Protein AF-A0A1F2YKI3-F1 (afdb_monomer_lite)

pLDDT: mean 85.33, std 13.11, range [50.62, 98.31]

Secondary structure (DSSP, 8-state):
-HHHHHHHHHHHHHHHH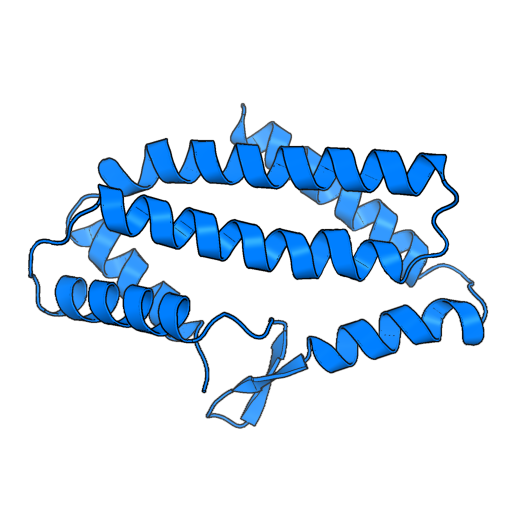HHHHSS---HHHHHHHHHHHHHTEEE-TTS-EEE--PPPHHHHHHHHHHHHHHHTT----HHHHHHHHHHHHHHHHIIIIIIHHHHS---HHHHHHHHHHHHHHHHHHHHHHHHHGGG--HHHHHHHHHHHHTT---

Structure (mmCIF, N/CA/C/O backbone):
data_AF-A0A1F2YKI3-F1
#
_entry.id   AF-A0A1F2YKI3-F1
#
loop_
_atom_site.group_PDB
_atom_site.id
_atom_site.type_symbol
_atom_site.label_atom_id
_atom_site.label_alt_id
_atom_site.label_comp_id
_atom_site.label_asym_id
_atom_site.label_entity_id
_atom_site.label_seq_id
_atom_site.pdbx_PDB_ins_code
_atom_site.Cartn_x
_atom_site.Cartn_y
_atom_site.Cartn_z
_atom_site.occupancy
_atom_site.B_iso_or_equiv
_atom_site.auth_seq_id
_atom_site.auth_comp_id
_atom_site.auth_asym_id
_atom_site.auth_atom_id
_atom_site.pdbx_PDB_model_num
ATOM 1 N N . ASP A 1 1 ? 2.846 22.006 1.196 1.00 50.62 1 ASP A N 1
ATOM 2 C CA . ASP A 1 1 ? 4.316 22.023 1.055 1.00 50.62 1 ASP A CA 1
ATOM 3 C C . ASP A 1 1 ? 4.981 20.638 0.970 1.00 50.62 1 ASP A C 1
ATOM 5 O O . ASP A 1 1 ? 5.309 20.226 -0.132 1.00 50.62 1 ASP A O 1
ATOM 9 N N . THR A 1 2 ? 5.148 19.843 2.041 1.00 54.22 2 THR A N 1
ATOM 10 C CA . THR A 1 2 ? 5.859 18.534 1.945 1.00 54.22 2 THR A CA 1
ATOM 11 C C . THR A 1 2 ? 5.138 17.485 1.086 1.00 54.22 2 THR A C 1
ATOM 13 O O . THR A 1 2 ? 5.771 16.824 0.266 1.00 54.22 2 THR A O 1
ATOM 16 N N . ALA A 1 3 ? 3.815 17.356 1.232 1.00 52.47 3 ALA A N 1
ATOM 17 C CA . ALA A 1 3 ? 3.004 16.438 0.423 1.00 52.47 3 ALA A CA 1
ATOM 18 C C . ALA A 1 3 ? 2.970 16.845 -1.060 1.00 52.47 3 ALA A C 1
ATOM 20 O O . ALA A 1 3 ? 2.980 16.001 -1.947 1.00 52.47 3 ALA A O 1
ATOM 21 N N . GLU A 1 4 ? 3.004 18.148 -1.326 1.00 61.72 4 GLU A N 1
ATOM 22 C CA . GLU A 1 4 ? 3.006 18.720 -2.672 1.00 61.72 4 GLU A CA 1
ATOM 23 C C . GLU A 1 4 ? 4.350 18.501 -3.376 1.00 61.72 4 GLU A C 1
ATOM 25 O O . GLU A 1 4 ? 4.390 18.123 -4.545 1.00 61.72 4 GLU A O 1
ATOM 30 N N . ARG A 1 5 ? 5.463 18.617 -2.639 1.00 55.31 5 ARG A N 1
ATOM 31 C CA . ARG A 1 5 ? 6.796 18.236 -3.128 1.00 55.31 5 ARG A CA 1
ATOM 32 C C . ARG A 1 5 ? 6.899 16.741 -3.422 1.00 55.31 5 ARG A C 1
ATOM 34 O O . ARG A 1 5 ? 7.457 16.372 -4.451 1.00 55.31 5 ARG A O 1
ATOM 41 N N . LEU A 1 6 ? 6.340 15.890 -2.557 1.00 52.84 6 LEU A N 1
ATOM 42 C CA . LEU A 1 6 ? 6.281 14.445 -2.791 1.00 52.84 6 LEU A CA 1
ATOM 43 C C . LEU A 1 6 ? 5.446 14.122 -4.036 1.00 52.84 6 LEU A C 1
ATOM 45 O O . LEU A 1 6 ? 5.915 13.398 -4.908 1.00 52.84 6 LEU A O 1
ATOM 49 N N . ALA A 1 7 ? 4.252 14.701 -4.158 1.00 64.94 7 ALA A N 1
ATOM 50 C CA . ALA A 1 7 ? 3.394 14.525 -5.325 1.00 64.94 7 ALA A CA 1
ATOM 51 C C . ALA A 1 7 ? 4.082 15.005 -6.614 1.00 64.94 7 ALA A C 1
ATOM 53 O O . ALA A 1 7 ? 4.036 14.319 -7.635 1.00 64.94 7 ALA A O 1
ATOM 54 N N . GLY A 1 8 ? 4.784 16.141 -6.560 1.00 70.94 8 GLY A N 1
ATOM 55 C CA . GLY A 1 8 ? 5.590 16.650 -7.669 1.00 70.94 8 GLY A CA 1
ATOM 56 C C . GLY A 1 8 ? 6.721 15.699 -8.070 1.00 70.94 8 GLY A C 1
ATOM 57 O O . GLY A 1 8 ? 6.938 15.474 -9.261 1.00 70.94 8 GLY A O 1
ATOM 58 N N . TYR A 1 9 ? 7.403 15.098 -7.092 1.00 65.38 9 TYR A N 1
ATOM 59 C CA . TYR A 1 9 ? 8.469 14.121 -7.321 1.00 65.38 9 TYR A CA 1
ATOM 60 C C . TYR A 1 9 ? 7.951 12.791 -7.887 1.00 65.38 9 TYR A C 1
ATOM 62 O O . TYR A 1 9 ? 8.524 12.251 -8.836 1.00 65.38 9 TYR A O 1
ATOM 70 N N . ILE A 1 10 ? 6.835 12.283 -7.355 1.00 64.06 10 ILE A N 1
ATOM 71 C CA . ILE A 1 10 ? 6.157 11.093 -7.883 1.00 64.06 10 ILE A CA 1
ATOM 72 C C . ILE A 1 10 ? 5.743 11.356 -9.334 1.00 64.06 10 ILE A C 1
ATOM 74 O O . ILE A 1 10 ? 6.083 10.575 -10.219 1.00 64.06 10 ILE A O 1
ATOM 78 N N . LYS A 1 11 ? 5.093 12.495 -9.610 1.00 69.31 11 LYS A N 1
ATOM 79 C CA . LYS A 1 11 ? 4.657 12.875 -10.960 1.00 69.31 11 LYS A CA 1
ATOM 80 C C . LYS A 1 11 ? 5.818 12.945 -11.951 1.00 69.31 11 LYS A C 1
ATOM 82 O O . LYS A 1 11 ? 5.692 12.432 -13.060 1.00 69.31 11 LYS A O 1
ATOM 87 N N . SER A 1 12 ? 6.933 13.580 -11.585 1.00 67.38 12 SER A N 1
ATOM 88 C CA . SER A 1 12 ? 8.085 13.712 -12.485 1.00 67.38 12 SER A CA 1
ATOM 89 C C . SER A 1 12 ? 8.747 12.362 -12.764 1.00 67.38 12 SER A C 1
ATOM 91 O O . SER A 1 12 ? 9.062 12.065 -13.916 1.00 67.38 12 SER A O 1
ATOM 93 N N . THR A 1 13 ? 8.878 11.516 -11.740 1.00 66.19 13 THR A N 1
ATOM 94 C CA . THR A 1 13 ? 9.434 10.164 -11.870 1.00 66.19 13 THR A CA 1
ATOM 95 C C . THR A 1 13 ? 8.545 9.298 -12.760 1.00 66.19 13 THR A C 1
ATOM 97 O O . THR A 1 13 ? 9.023 8.739 -13.745 1.00 66.19 13 THR A O 1
ATOM 100 N N . VAL A 1 14 ? 7.233 9.272 -12.500 1.00 64.31 14 VAL A N 1
ATOM 101 C CA . VAL A 1 14 ? 6.251 8.538 -13.313 1.00 64.31 14 VAL A CA 1
ATOM 102 C C . VAL A 1 14 ? 6.260 9.021 -14.764 1.00 64.31 14 VAL A C 1
ATOM 104 O O . VAL A 1 14 ? 6.267 8.201 -15.675 1.00 64.31 14 VAL A O 1
ATOM 107 N N . ALA A 1 15 ? 6.331 10.331 -15.014 1.00 65.06 15 ALA A N 1
ATOM 108 C CA . ALA A 1 15 ? 6.379 10.868 -16.374 1.00 65.06 15 ALA A CA 1
ATOM 109 C C . ALA A 1 15 ? 7.635 10.426 -17.151 1.00 65.06 15 ALA A C 1
ATOM 111 O O . ALA A 1 15 ? 7.549 10.135 -18.346 1.00 65.06 15 ALA A O 1
ATOM 112 N N . VAL A 1 16 ? 8.796 10.351 -16.492 1.00 68.31 16 VAL A N 1
ATOM 113 C CA . VAL A 1 16 ? 10.035 9.842 -17.105 1.00 68.31 16 VAL A CA 1
ATOM 114 C C . VAL A 1 16 ? 9.910 8.353 -17.425 1.00 68.31 16 VAL A C 1
ATOM 116 O O . VAL A 1 16 ? 10.235 7.953 -18.543 1.00 68.31 16 VAL A O 1
ATOM 119 N N . LEU A 1 17 ? 9.392 7.557 -16.486 1.00 59.75 17 LEU A N 1
ATOM 120 C CA . LEU A 1 17 ? 9.183 6.117 -16.666 1.00 59.75 17 LEU A CA 1
ATOM 121 C C . LEU A 1 17 ? 8.182 5.830 -17.795 1.00 59.75 17 LEU A C 1
ATOM 123 O O . LEU A 1 17 ? 8.464 5.020 -18.675 1.00 59.75 17 LEU A O 1
ATOM 127 N N . LEU A 1 18 ? 7.064 6.563 -17.844 1.00 60.62 18 LEU A N 1
ATOM 128 C CA . LEU A 1 18 ? 6.080 6.479 -18.927 1.00 60.62 18 LEU A CA 1
ATOM 129 C C . LEU A 1 18 ? 6.693 6.835 -20.282 1.00 60.62 18 LEU A C 1
ATOM 131 O O . LEU A 1 18 ? 6.428 6.165 -21.272 1.00 60.62 18 LEU A O 1
ATOM 135 N N . LYS A 1 19 ? 7.549 7.858 -20.348 1.00 65.38 19 LYS A N 1
ATOM 136 C CA . LYS A 1 19 ? 8.228 8.231 -21.595 1.00 65.38 19 LYS A CA 1
ATOM 137 C C . LYS A 1 19 ? 9.230 7.170 -22.059 1.00 65.38 19 LYS A C 1
ATOM 139 O O . LYS A 1 19 ? 9.444 7.041 -23.260 1.00 65.38 19 LYS A O 1
ATOM 144 N N . GLN A 1 20 ? 9.845 6.426 -21.140 1.00 61.62 20 GLN A N 1
ATOM 145 C CA . GLN A 1 20 ? 10.706 5.290 -21.484 1.00 61.62 20 GLN A CA 1
ATOM 146 C C . GLN A 1 20 ? 9.895 4.075 -21.948 1.00 61.62 20 GLN A C 1
ATOM 148 O O . GLN A 1 20 ? 10.295 3.438 -22.916 1.00 61.62 20 GLN A O 1
ATOM 153 N N . LEU A 1 21 ? 8.742 3.810 -21.324 1.00 55.38 21 LEU A N 1
ATOM 154 C CA . LEU A 1 21 ? 7.781 2.782 -21.747 1.00 55.38 21 LEU A CA 1
ATOM 155 C C . LEU A 1 21 ? 7.183 3.063 -23.134 1.00 55.38 21 LEU A C 1
ATOM 157 O O . LEU A 1 21 ? 7.045 2.157 -23.945 1.00 55.38 21 LEU A O 1
ATOM 161 N N . LEU A 1 22 ? 6.822 4.322 -23.398 1.00 59.41 22 LEU A N 1
ATOM 162 C CA . LEU A 1 22 ? 6.201 4.772 -24.650 1.00 59.41 22 LEU A CA 1
ATOM 163 C C . LEU A 1 22 ? 7.230 5.187 -25.717 1.00 59.41 22 LEU A C 1
ATOM 165 O O . LEU A 1 22 ? 6.863 5.582 -26.825 1.00 59.41 22 LEU A O 1
ATOM 169 N N . GLY A 1 23 ? 8.520 5.154 -25.379 1.00 63.25 23 GLY A N 1
ATOM 170 C CA . GLY A 1 23 ? 9.613 5.411 -26.306 1.00 63.25 23 GLY A CA 1
ATOM 171 C C . GLY A 1 23 ? 9.829 4.231 -27.251 1.00 63.25 23 GLY A C 1
ATOM 172 O O . GLY A 1 23 ? 9.452 3.100 -26.959 1.00 63.25 23 GLY A O 1
ATOM 173 N N . LYS A 1 24 ? 10.472 4.475 -28.397 1.00 58.09 24 LYS A N 1
ATOM 174 C CA . LYS A 1 24 ? 10.907 3.387 -29.282 1.00 58.09 24 LYS A CA 1
ATOM 175 C C . LYS A 1 24 ? 12.032 2.602 -28.592 1.00 58.09 24 LYS A C 1
ATOM 177 O O . LYS A 1 24 ? 13.185 3.018 -28.662 1.00 58.09 24 LYS A O 1
ATOM 182 N N . SER A 1 25 ? 11.692 1.493 -27.948 1.00 65.81 25 SER A N 1
ATOM 183 C CA . SER A 1 25 ? 12.630 0.475 -27.461 1.00 65.81 25 SER A CA 1
ATOM 184 C C . SER A 1 25 ? 12.431 -0.813 -28.261 1.00 65.81 25 SER A C 1
ATOM 186 O O . SER A 1 25 ? 11.349 -1.042 -28.800 1.00 65.81 25 SER A O 1
ATOM 188 N N . SER A 1 26 ? 13.470 -1.642 -28.396 1.00 68.00 26 SER A N 1
ATOM 189 C CA . SER A 1 26 ? 13.322 -2.946 -29.054 1.00 68.00 26 SER A CA 1
ATOM 190 C C . SER A 1 26 ? 12.415 -3.867 -28.233 1.00 68.00 26 SER A C 1
ATOM 192 O O . SER A 1 26 ? 12.329 -3.733 -27.010 1.00 68.00 26 SER A O 1
ATOM 194 N N . ASN A 1 27 ? 11.764 -4.823 -28.903 1.00 68.88 27 ASN A N 1
ATOM 195 C CA . ASN A 1 27 ? 10.886 -5.805 -28.255 1.00 68.88 27 ASN A CA 1
ATOM 196 C C . ASN A 1 27 ? 11.597 -6.539 -27.104 1.00 68.88 27 ASN A C 1
ATOM 198 O O . ASN A 1 27 ? 11.014 -6.703 -26.037 1.00 68.88 27 ASN A O 1
ATOM 202 N N . ASP A 1 28 ? 12.876 -6.878 -27.289 1.00 68.94 28 ASP A N 1
ATOM 203 C CA . ASP A 1 28 ? 13.699 -7.549 -26.275 1.00 68.94 28 ASP A CA 1
ATOM 204 C C . ASP A 1 28 ? 13.899 -6.691 -25.014 1.00 68.94 28 ASP A C 1
ATOM 206 O O . ASP A 1 28 ? 13.939 -7.211 -23.901 1.00 68.94 28 ASP A O 1
ATOM 210 N N . VAL A 1 29 ? 13.985 -5.363 -25.168 1.00 67.75 29 VAL A N 1
ATOM 211 C CA . VAL A 1 29 ? 14.173 -4.422 -24.050 1.00 67.75 29 VAL A CA 1
ATOM 212 C C . VAL A 1 29 ? 12.875 -4.218 -23.270 1.00 67.75 29 VAL A C 1
ATOM 214 O O . VAL A 1 29 ? 12.909 -4.089 -22.050 1.00 67.75 29 VAL A O 1
ATOM 217 N N . VAL A 1 30 ? 11.719 -4.208 -23.941 1.00 76.31 30 VAL A N 1
ATOM 218 C CA . VAL A 1 30 ? 10.421 -4.011 -23.267 1.00 76.31 30 VAL A CA 1
ATOM 219 C C . VAL A 1 30 ? 9.835 -5.300 -22.693 1.00 76.31 30 VAL A C 1
ATOM 221 O O . VAL A 1 30 ? 8.952 -5.232 -21.840 1.00 76.31 30 VAL A O 1
ATOM 224 N N . GLN A 1 31 ? 10.328 -6.472 -23.108 1.00 83.62 31 GLN A N 1
ATOM 225 C CA . GLN A 1 31 ? 9.807 -7.768 -22.671 1.00 83.62 31 GLN A CA 1
ATOM 226 C C . GLN A 1 31 ? 9.826 -7.927 -21.145 1.00 83.62 31 GLN A C 1
ATOM 228 O O . GLN A 1 31 ? 8.847 -8.396 -20.568 1.00 83.62 31 GLN A O 1
ATOM 233 N N . ALA A 1 32 ? 10.896 -7.489 -20.475 1.00 83.00 32 ALA A N 1
ATOM 234 C CA . ALA A 1 32 ? 10.993 -7.554 -19.017 1.00 83.00 32 ALA A CA 1
ATOM 235 C C . ALA A 1 32 ? 9.943 -6.669 -18.321 1.00 83.00 32 ALA A C 1
ATOM 237 O O . ALA A 1 32 ? 9.358 -7.074 -17.315 1.00 83.00 32 ALA A O 1
ATOM 238 N N . SER A 1 33 ? 9.667 -5.480 -18.866 1.00 83.31 33 SER A N 1
ATOM 239 C CA . SER A 1 33 ? 8.629 -4.585 -18.345 1.00 83.31 33 SER A CA 1
ATOM 240 C C . SER A 1 33 ? 7.227 -5.149 -18.577 1.00 83.31 33 SER A C 1
ATOM 242 O O . SER A 1 33 ? 6.399 -5.071 -17.676 1.00 83.31 33 SER A O 1
ATOM 244 N N . ILE A 1 34 ? 6.977 -5.780 -19.731 1.00 84.12 34 ILE A N 1
ATOM 245 C CA . ILE A 1 34 ? 5.708 -6.470 -20.020 1.00 84.12 34 ILE A CA 1
ATOM 246 C C . ILE A 1 34 ? 5.491 -7.617 -19.029 1.00 84.12 34 ILE A C 1
ATOM 248 O O . ILE A 1 34 ? 4.441 -7.680 -18.399 1.00 84.12 34 ILE A O 1
ATOM 252 N N . GLN A 1 35 ? 6.498 -8.467 -18.814 1.00 88.81 35 GLN A N 1
ATOM 253 C CA . GLN A 1 35 ? 6.419 -9.566 -17.847 1.00 88.81 35 GLN A CA 1
ATOM 254 C C . GLN A 1 35 ? 6.172 -9.068 -16.419 1.00 88.81 35 GLN A C 1
ATOM 256 O O . GLN A 1 35 ? 5.451 -9.704 -15.652 1.00 88.81 35 GLN A O 1
ATOM 261 N N . PHE A 1 36 ? 6.766 -7.936 -16.034 1.00 89.50 36 PHE A N 1
ATOM 262 C CA . PHE A 1 36 ? 6.467 -7.308 -14.749 1.00 89.50 36 PHE A CA 1
ATOM 263 C C . PHE A 1 36 ? 5.017 -6.817 -14.681 1.00 89.50 36 PHE A C 1
ATOM 265 O O . PHE A 1 36 ? 4.344 -7.052 -13.678 1.00 89.50 36 PHE A O 1
ATOM 272 N N . SER A 1 37 ? 4.515 -6.169 -15.737 1.00 87.81 37 SER A N 1
ATOM 273 C CA . SER A 1 37 ? 3.121 -5.726 -15.806 1.00 87.81 37 SER A CA 1
ATOM 274 C C . SER A 1 37 ? 2.148 -6.902 -15.724 1.00 87.81 37 SER A C 1
ATOM 276 O O . SER A 1 37 ? 1.184 -6.816 -14.973 1.00 87.81 37 SER A O 1
ATOM 278 N N . GLU A 1 38 ? 2.426 -8.013 -16.409 1.00 88.31 38 GLU A N 1
ATOM 279 C CA . GLU A 1 38 ? 1.637 -9.250 -16.322 1.00 88.31 38 GLU A CA 1
ATOM 280 C C . GLU A 1 38 ? 1.638 -9.827 -14.903 1.00 88.31 38 GLU A C 1
ATOM 282 O O . GLU A 1 38 ? 0.583 -10.172 -14.381 1.00 88.31 38 GLU A O 1
ATOM 287 N N . LYS A 1 39 ? 2.799 -9.864 -14.235 1.00 89.81 39 LYS A N 1
ATOM 288 C CA . LYS A 1 39 ? 2.909 -10.282 -12.824 1.00 89.81 39 LYS A CA 1
ATOM 289 C C . LYS A 1 39 ? 2.209 -9.342 -11.848 1.00 89.81 39 LYS A C 1
ATOM 291 O O . LYS A 1 39 ? 1.941 -9.744 -10.723 1.00 89.81 39 LYS A O 1
ATOM 296 N N . SER A 1 40 ? 1.968 -8.101 -12.257 1.00 92.56 40 SER A N 1
ATOM 297 C CA . SER A 1 40 ? 1.266 -7.092 -11.463 1.00 92.56 40 SER A CA 1
ATOM 298 C C . SER A 1 40 ? -0.227 -7.041 -11.782 1.00 92.56 40 SER A C 1
ATOM 300 O O . SER A 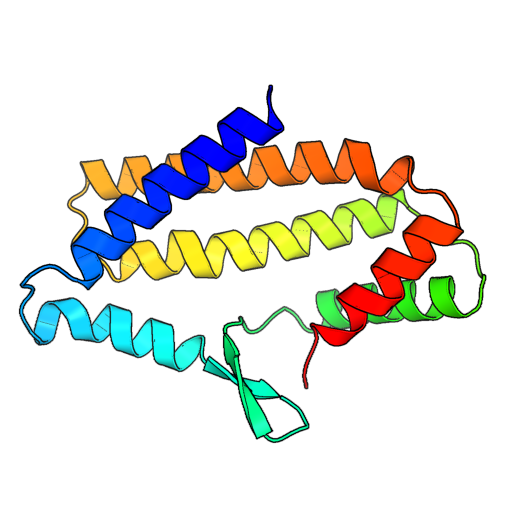1 40 ? -0.921 -6.178 -11.248 1.00 92.56 40 SER A O 1
ATOM 302 N N . LEU A 1 41 ? -0.721 -7.910 -12.670 1.00 91.50 41 LEU A N 1
ATOM 303 C CA . LEU A 1 41 ? -2.105 -7.940 -13.117 1.00 91.50 41 LEU A CA 1
ATOM 304 C C . LEU A 1 41 ? -2.822 -9.151 -12.511 1.00 91.50 41 LEU A C 1
ATOM 306 O O . LEU A 1 41 ? -2.480 -10.299 -12.783 1.00 91.50 41 LEU A O 1
ATOM 310 N N . PHE A 1 42 ? -3.857 -8.890 -11.724 1.00 89.00 42 PHE A N 1
ATOM 311 C CA . PHE A 1 42 ? -4.640 -9.906 -11.020 1.00 89.00 42 PHE A CA 1
ATOM 312 C C . PHE A 1 42 ? -6.108 -9.763 -11.389 1.00 89.00 42 PHE A C 1
ATOM 314 O O . PHE A 1 42 ? -6.524 -8.717 -11.883 1.00 89.00 42 PHE A O 1
ATOM 321 N N . LYS A 1 43 ? -6.905 -10.803 -11.157 1.00 88.56 43 LYS A N 1
ATOM 322 C CA . LYS A 1 43 ? -8.363 -10.688 -11.211 1.00 88.56 43 LYS A CA 1
ATOM 323 C C . LYS A 1 43 ? -8.893 -10.530 -9.794 1.00 88.56 43 LYS A C 1
ATOM 325 O O . LYS A 1 43 ? -8.455 -11.265 -8.916 1.00 88.56 43 LYS A O 1
ATOM 330 N N . ASP A 1 44 ? -9.802 -9.586 -9.584 1.00 87.81 44 ASP A N 1
ATOM 331 C CA . ASP A 1 44 ? -10.581 -9.532 -8.347 1.00 87.81 44 ASP A CA 1
ATOM 332 C C . ASP A 1 44 ? -11.655 -10.636 -8.312 1.00 87.81 44 ASP A C 1
ATOM 334 O O . ASP A 1 44 ? -11.775 -11.451 -9.236 1.00 87.81 44 ASP A O 1
ATOM 338 N N . ALA A 1 45 ? -12.431 -10.676 -7.226 1.00 85.06 45 ALA A N 1
ATOM 339 C CA . ALA A 1 45 ? -13.492 -11.661 -7.030 1.00 85.06 45 ALA A CA 1
ATOM 340 C C . ALA A 1 45 ? -14.588 -11.568 -8.111 1.00 85.06 45 ALA A C 1
ATOM 342 O O . ALA A 1 45 ? -15.227 -12.566 -8.443 1.00 85.06 45 ALA A O 1
ATOM 343 N N . GLU A 1 46 ? -14.765 -10.388 -8.705 1.00 88.56 46 GLU A N 1
ATOM 344 C CA . GLU A 1 46 ? -15.684 -10.099 -9.804 1.00 88.56 46 GLU A CA 1
ATOM 345 C C . GLU A 1 46 ? -15.073 -10.396 -11.189 1.00 88.56 46 GLU A C 1
ATOM 347 O O . GLU A 1 46 ? -15.690 -10.139 -12.231 1.00 88.56 46 GLU A O 1
ATOM 352 N N . GLY A 1 47 ? -13.853 -10.937 -11.227 1.00 88.19 47 GLY A N 1
ATOM 353 C CA . GLY A 1 47 ? -13.130 -11.288 -12.444 1.00 88.19 47 GLY A CA 1
ATOM 354 C C . GLY A 1 47 ? -12.560 -10.090 -13.210 1.00 88.19 47 GLY A C 1
ATOM 355 O O . GLY A 1 47 ? -12.082 -10.277 -14.335 1.00 88.19 47 GLY A O 1
ATOM 356 N N . GLN A 1 48 ? -12.601 -8.882 -12.640 1.00 89.31 48 GLN A N 1
ATOM 357 C CA . GLN A 1 48 ? -12.054 -7.669 -13.240 1.00 89.31 48 GLN A CA 1
ATOM 358 C C . GLN A 1 48 ? -10.547 -7.608 -13.041 1.00 89.31 48 GLN A C 1
ATOM 360 O O . GLN A 1 48 ? -10.020 -7.922 -11.975 1.00 89.31 48 GLN A O 1
ATOM 365 N N . PHE A 1 49 ? -9.838 -7.157 -14.072 1.00 88.31 49 PHE A N 1
ATOM 366 C CA . PHE A 1 49 ? -8.398 -6.982 -13.980 1.00 88.31 49 PHE A CA 1
ATOM 367 C C . PHE A 1 49 ? -8.033 -5.787 -13.091 1.00 88.31 49 PHE A C 1
ATOM 369 O O . PHE A 1 49 ? -8.499 -4.666 -13.305 1.00 88.31 49 PHE A O 1
ATOM 376 N N . ARG A 1 50 ? -7.153 -6.029 -12.119 1.00 89.69 50 ARG A N 1
ATOM 377 C CA . ARG A 1 50 ? -6.601 -5.057 -11.175 1.00 89.69 50 ARG A CA 1
ATOM 378 C C . ARG A 1 50 ? -5.086 -5.049 -11.260 1.00 89.69 50 ARG A C 1
ATOM 380 O O . ARG A 1 50 ? -4.463 -6.088 -11.463 1.00 89.69 50 ARG A O 1
ATOM 387 N N . VAL A 1 51 ? -4.506 -3.869 -11.073 1.00 91.12 51 VAL A N 1
ATOM 388 C CA . VAL A 1 51 ? -3.061 -3.717 -10.906 1.00 91.12 51 VAL A CA 1
ATOM 389 C C . VAL A 1 51 ? -2.751 -3.757 -9.416 1.00 91.12 51 VAL A C 1
ATOM 391 O O . VAL A 1 51 ? -3.334 -2.989 -8.654 1.00 91.12 51 VAL A O 1
ATOM 394 N N . GLY A 1 52 ? -1.844 -4.636 -9.009 1.00 92.38 52 GLY A N 1
ATOM 395 C CA . GLY A 1 52 ? -1.476 -4.822 -7.611 1.00 92.38 52 GLY A CA 1
ATOM 396 C C . GLY A 1 52 ? -0.130 -5.516 -7.449 1.00 92.38 52 GLY A C 1
ATOM 397 O O . GLY A 1 52 ? 0.677 -5.586 -8.378 1.00 92.38 52 GLY A O 1
ATOM 398 N N . GLU A 1 53 ? 0.090 -6.055 -6.261 1.00 93.50 53 GLU A N 1
ATOM 399 C CA . GLU A 1 53 ? 1.207 -6.939 -5.956 1.00 93.50 53 GLU A CA 1
ATOM 400 C C . GLU A 1 53 ? 0.729 -8.065 -5.038 1.00 93.50 53 GLU A C 1
ATOM 402 O O . GLU A 1 53 ? -0.287 -7.932 -4.351 1.00 93.50 53 GLU A O 1
ATOM 407 N N . ALA A 1 54 ? 1.490 -9.155 -4.987 1.00 92.19 54 ALA A N 1
ATOM 408 C CA . ALA A 1 54 ? 1.309 -10.156 -3.948 1.00 92.19 54 ALA A CA 1
ATOM 409 C C . ALA A 1 54 ? 1.943 -9.653 -2.644 1.00 92.19 54 ALA A C 1
ATOM 411 O O . ALA A 1 54 ? 3.147 -9.406 -2.585 1.00 92.19 54 ALA A O 1
ATOM 412 N N . LEU A 1 55 ? 1.130 -9.529 -1.599 1.00 94.19 55 LEU A N 1
ATOM 413 C CA . LEU A 1 55 ? 1.575 -9.128 -0.267 1.00 94.19 55 LEU A CA 1
ATOM 414 C C . LEU A 1 55 ? 1.826 -10.342 0.627 1.00 94.19 55 LEU A C 1
ATOM 416 O O . LEU A 1 55 ? 1.271 -11.421 0.417 1.00 94.19 55 LEU A O 1
ATOM 420 N N . ASP A 1 56 ? 2.630 -10.140 1.670 1.00 95.31 56 ASP A N 1
ATOM 421 C CA . ASP A 1 56 ? 2.804 -11.141 2.717 1.00 95.31 56 ASP A CA 1
ATOM 422 C C . ASP A 1 56 ? 1.460 -11.453 3.403 1.00 95.31 56 ASP A C 1
ATOM 424 O O . ASP A 1 56 ? 0.713 -10.556 3.806 1.00 95.31 56 ASP A O 1
ATOM 428 N N . ALA A 1 57 ? 1.147 -12.742 3.548 1.00 94.62 57 ALA A N 1
ATOM 429 C CA . ALA A 1 57 ? -0.143 -13.180 4.072 1.00 94.62 57 ALA A CA 1
ATOM 430 C C . ALA A 1 57 ? -0.374 -12.740 5.528 1.00 94.62 57 ALA A C 1
ATOM 432 O O . ALA A 1 57 ? -1.513 -12.462 5.913 1.00 94.62 57 ALA A O 1
ATOM 433 N N . SER A 1 58 ? 0.685 -12.647 6.340 1.00 96.00 58 SER A N 1
ATOM 434 C CA . SER A 1 58 ? 0.578 -12.199 7.731 1.00 96.00 58 SER A CA 1
ATOM 435 C C . SER A 1 58 ? 0.287 -10.698 7.817 1.00 96.00 58 SER A C 1
ATOM 437 O O . SER A 1 58 ? -0.527 -10.281 8.647 1.00 96.00 58 SER A O 1
ATOM 439 N N . LEU A 1 59 ? 0.857 -9.902 6.903 1.00 97.06 59 LEU A N 1
ATOM 440 C CA . LEU A 1 59 ? 0.557 -8.476 6.771 1.00 97.06 59 LEU A CA 1
ATOM 441 C C . LEU A 1 59 ? -0.917 -8.257 6.410 1.00 97.06 59 LEU A C 1
ATOM 443 O O . LEU A 1 59 ? -1.615 -7.519 7.106 1.00 97.06 59 LEU A O 1
ATOM 447 N N . VAL A 1 60 ? -1.407 -8.937 5.367 1.00 96.38 60 VAL A N 1
ATOM 448 C CA . VAL A 1 60 ? -2.811 -8.824 4.932 1.00 96.38 60 VAL A CA 1
ATOM 449 C C . VAL A 1 60 ? -3.762 -9.267 6.042 1.00 96.38 60 VAL A C 1
ATOM 451 O O . VAL A 1 60 ? -4.737 -8.577 6.328 1.00 96.38 60 VAL A O 1
ATOM 454 N N . THR A 1 61 ? -3.459 -10.379 6.715 1.00 96.81 61 THR A N 1
ATOM 455 C CA . THR A 1 61 ? -4.270 -10.883 7.833 1.00 96.81 61 THR A CA 1
ATOM 456 C C . THR A 1 61 ? -4.345 -9.865 8.971 1.00 96.81 61 THR A C 1
ATOM 458 O O . THR A 1 61 ? -5.430 -9.587 9.481 1.00 96.81 61 THR A O 1
ATOM 461 N N . SER A 1 62 ? -3.215 -9.259 9.339 1.00 97.50 62 SER A N 1
ATOM 462 C CA . SER A 1 62 ? -3.151 -8.269 10.420 1.00 97.50 62 SER A CA 1
ATOM 463 C C . SER A 1 62 ? -3.901 -6.979 10.074 1.00 97.50 62 SER A C 1
ATOM 465 O O . SER A 1 62 ? -4.590 -6.419 10.928 1.00 97.50 62 SER A O 1
ATOM 467 N N . LEU A 1 63 ? -3.813 -6.516 8.822 1.00 97.75 63 LEU A N 1
ATOM 468 C CA . LEU A 1 63 ? -4.581 -5.366 8.336 1.00 97.75 63 LEU A CA 1
ATOM 469 C C . LEU A 1 63 ? -6.086 -5.656 8.353 1.00 97.75 63 LEU A C 1
ATOM 471 O O . LEU A 1 63 ? -6.839 -4.897 8.961 1.00 97.75 63 LEU A O 1
ATOM 475 N N . LYS A 1 64 ? -6.518 -6.790 7.780 1.00 97.19 64 LYS A N 1
ATOM 476 C CA . LYS A 1 64 ? -7.932 -7.202 7.763 1.00 97.19 64 LYS A CA 1
ATOM 477 C C . LYS A 1 64 ? -8.513 -7.364 9.164 1.00 97.19 64 LYS A C 1
ATOM 479 O O . LYS A 1 64 ? -9.642 -6.941 9.399 1.00 97.19 64 LYS A O 1
ATOM 484 N N . TYR A 1 65 ? -7.736 -7.910 10.100 1.00 97.50 65 TYR A N 1
ATOM 485 C CA . TYR A 1 65 ? -8.130 -7.985 11.506 1.00 97.50 65 TYR A CA 1
ATOM 486 C C . TYR A 1 65 ? -8.424 -6.591 12.082 1.00 97.50 65 TYR A C 1
ATOM 488 O O . TYR A 1 65 ? -9.510 -6.360 12.604 1.00 97.50 65 TYR A O 1
ATOM 496 N N . ASN A 1 66 ? -7.508 -5.630 11.917 1.00 98.06 66 ASN A N 1
ATOM 497 C CA . ASN A 1 66 ? -7.716 -4.266 12.415 1.00 98.06 66 ASN A CA 1
ATOM 498 C C . ASN A 1 66 ? -8.914 -3.577 11.744 1.00 98.06 66 ASN A C 1
ATOM 500 O O . ASN A 1 66 ? -9.669 -2.877 12.413 1.00 98.06 66 ASN A O 1
ATOM 504 N N . TYR A 1 67 ? -9.126 -3.782 10.441 1.00 98.12 67 TYR A N 1
ATOM 505 C CA . TYR A 1 67 ? -10.292 -3.229 9.751 1.00 98.12 67 TYR A CA 1
ATOM 506 C C . TYR A 1 67 ? -11.610 -3.809 10.267 1.00 98.12 67 TYR A C 1
ATOM 508 O O . TYR A 1 67 ? -12.587 -3.070 10.388 1.00 98.12 67 TYR A O 1
ATOM 516 N N . ALA A 1 68 ? -11.652 -5.106 10.577 1.00 98.06 68 ALA A N 1
ATOM 517 C CA . ALA A 1 68 ? -12.822 -5.742 11.171 1.00 98.06 68 ALA A CA 1
ATOM 518 C C . ALA A 1 68 ? -13.122 -5.177 12.569 1.00 98.06 68 ALA A C 1
ATOM 520 O O . ALA A 1 68 ? -14.266 -4.819 12.838 1.00 98.06 68 ALA A O 1
ATOM 521 N N . GLU A 1 69 ? -12.098 -5.010 13.411 1.00 98.31 69 GLU A N 1
ATOM 522 C CA . GLU A 1 69 ? -12.241 -4.411 14.744 1.00 98.31 69 GLU A CA 1
ATOM 523 C C . GLU A 1 69 ? -12.762 -2.968 14.674 1.00 98.31 69 GLU A C 1
ATOM 525 O O . GLU A 1 69 ? -13.720 -2.620 15.366 1.00 98.31 69 GLU A O 1
ATOM 530 N N . ILE A 1 70 ? -12.204 -2.142 13.779 1.00 98.12 70 ILE A N 1
ATOM 531 C CA . ILE A 1 70 ? -12.680 -0.768 13.550 1.00 98.12 70 ILE A CA 1
ATOM 532 C C . ILE A 1 70 ? -14.154 -0.771 13.121 1.00 98.12 70 ILE A C 1
ATOM 534 O O . ILE A 1 70 ? -14.954 -0.008 13.661 1.00 98.12 70 ILE A O 1
ATOM 538 N N . LYS A 1 71 ? -14.530 -1.637 12.171 1.00 97.94 71 LYS A N 1
ATOM 539 C CA . LYS A 1 71 ? -15.911 -1.750 11.670 1.00 97.94 71 LYS A CA 1
ATOM 540 C C . LYS A 1 71 ? -16.891 -2.272 12.723 1.00 97.94 71 LYS A C 1
ATOM 542 O O . LYS A 1 71 ? -18.069 -1.931 12.674 1.00 97.94 71 LYS A O 1
ATOM 547 N N . ALA A 1 72 ? -16.413 -3.049 13.693 1.00 97.88 72 ALA A N 1
ATOM 548 C CA . ALA A 1 72 ? -17.186 -3.467 14.860 1.00 97.88 72 ALA A CA 1
ATOM 549 C C . ALA A 1 72 ? -17.330 -2.359 15.926 1.00 97.88 72 ALA A C 1
ATOM 551 O O . ALA A 1 72 ? -18.075 -2.530 16.888 1.00 97.88 72 ALA A O 1
ATOM 552 N N . GLY A 1 73 ? -16.645 -1.221 15.761 1.00 96.38 73 GLY A N 1
ATOM 553 C CA . GLY A 1 73 ? -16.640 -0.111 16.716 1.00 96.38 73 GLY A CA 1
ATOM 554 C C . GLY A 1 73 ? -15.663 -0.293 17.881 1.00 96.38 73 GLY A C 1
ATOM 555 O O . GLY A 1 73 ? -15.709 0.489 18.837 1.00 96.38 73 GLY A O 1
ATOM 556 N N . ASN A 1 74 ? -14.782 -1.295 17.809 1.00 97.50 74 ASN A N 1
ATOM 557 C CA . ASN A 1 74 ? -13.780 -1.563 18.832 1.00 97.50 74 ASN A CA 1
ATOM 558 C C . ASN A 1 74 ? -12.618 -0.565 18.739 1.00 97.50 74 ASN A C 1
ATOM 560 O O . ASN A 1 74 ? -12.337 0.025 17.691 1.00 97.50 74 ASN A O 1
ATOM 564 N N . GLU A 1 75 ? -11.922 -0.366 19.858 1.00 93.94 75 GLU A N 1
ATOM 565 C CA . GLU A 1 75 ? -10.676 0.396 19.854 1.00 9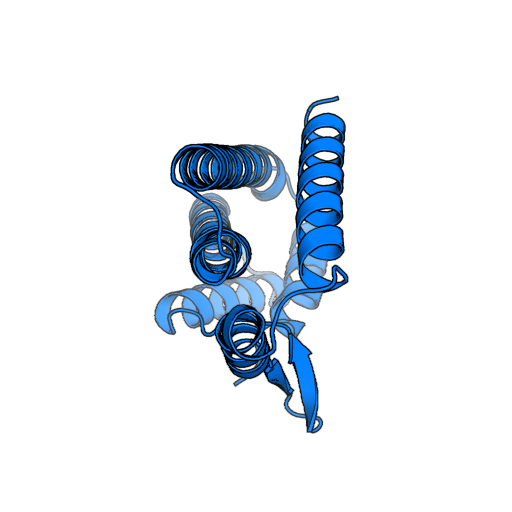3.94 75 GLU A CA 1
ATOM 566 C C . GLU A 1 75 ? -9.536 -0.452 19.294 1.00 93.94 75 GLU A C 1
ATOM 568 O O . GLU A 1 75 ? -9.373 -1.616 19.653 1.00 93.94 75 GLU A O 1
ATOM 573 N N . VAL A 1 76 ? -8.725 0.156 18.430 1.00 96.25 76 VAL A N 1
ATOM 574 C CA . VAL A 1 76 ? -7.540 -0.474 17.846 1.00 96.25 76 VAL A CA 1
ATOM 575 C C . VAL A 1 76 ? -6.278 0.261 18.260 1.00 96.25 76 VAL A C 1
ATOM 577 O O . VAL A 1 76 ? -6.273 1.483 18.447 1.00 96.25 76 VAL A O 1
ATOM 580 N N . ASP A 1 77 ? -5.178 -0.481 18.348 1.00 97.38 77 ASP A N 1
ATOM 581 C CA . ASP A 1 77 ? -3.861 0.101 18.559 1.00 97.38 77 ASP A CA 1
ATOM 582 C C . ASP A 1 77 ? -3.413 0.842 17.289 1.00 97.38 77 ASP A C 1
ATOM 584 O O . ASP A 1 77 ? -2.935 0.256 16.313 1.00 97.38 77 ASP A O 1
ATOM 588 N N . LYS A 1 78 ? -3.553 2.170 17.306 1.00 96.81 78 LYS A N 1
ATOM 589 C CA . LYS A 1 78 ? -3.154 3.024 16.182 1.00 96.81 78 LYS A CA 1
ATOM 590 C C . LYS A 1 78 ? -1.647 3.008 15.927 1.00 96.81 78 LYS A C 1
ATOM 592 O O . LYS A 1 78 ? -1.239 3.289 14.800 1.00 96.81 78 LYS A O 1
ATOM 597 N N . ALA A 1 79 ? -0.814 2.709 16.926 1.00 97.31 79 ALA A N 1
ATOM 598 C CA . ALA A 1 79 ? 0.627 2.584 16.727 1.00 97.31 79 ALA A CA 1
ATOM 599 C C . ALA A 1 79 ? 0.942 1.298 15.954 1.00 97.31 79 ALA A C 1
ATOM 601 O O . ALA A 1 79 ? 1.653 1.352 14.951 1.00 97.31 79 ALA A O 1
ATOM 602 N N . ALA A 1 80 ? 0.327 0.176 16.336 1.00 97.19 80 ALA A N 1
ATOM 603 C CA . ALA A 1 80 ? 0.431 -1.072 15.581 1.00 97.19 80 ALA A CA 1
ATOM 604 C C . ALA A 1 80 ? -0.110 -0.917 14.148 1.00 97.19 80 ALA A C 1
ATOM 606 O O . ALA A 1 80 ? 0.562 -1.295 13.187 1.00 97.19 80 ALA A O 1
ATOM 607 N N . LEU A 1 81 ? -1.273 -0.274 13.981 1.00 97.69 81 LEU A N 1
ATOM 608 C CA . LEU A 1 81 ? -1.840 0.018 12.661 1.00 97.69 81 LEU A CA 1
ATOM 609 C C . LEU A 1 81 ? -0.905 0.892 11.811 1.00 97.69 81 LEU A C 1
ATOM 611 O O . LEU A 1 81 ? -0.758 0.665 10.611 1.00 97.69 81 LEU A O 1
ATOM 615 N N . THR A 1 82 ? -0.228 1.862 12.431 1.00 98.25 82 THR A N 1
ATOM 616 C CA . THR A 1 82 ? 0.766 2.706 11.755 1.00 98.25 82 THR A CA 1
ATOM 617 C C . THR A 1 82 ? 1.924 1.877 11.197 1.00 98.25 82 THR A C 1
ATOM 619 O O . THR A 1 82 ? 2.332 2.102 10.058 1.00 98.25 82 THR A O 1
ATOM 622 N N . GLU A 1 83 ? 2.442 0.906 11.953 1.00 98.31 83 GLU A N 1
ATOM 623 C CA . GLU A 1 83 ? 3.510 0.021 11.471 1.00 98.31 83 GLU A CA 1
ATOM 624 C C . GLU A 1 83 ? 3.045 -0.902 10.340 1.00 98.31 83 GLU A C 1
ATOM 626 O O . GLU A 1 83 ? 3.788 -1.111 9.380 1.00 98.31 83 GLU A O 1
ATOM 631 N N . LEU A 1 84 ? 1.805 -1.399 10.386 1.00 97.94 84 LEU A N 1
ATOM 632 C CA . LEU A 1 84 ? 1.243 -2.191 9.287 1.00 97.94 84 LEU A CA 1
ATOM 633 C C . LEU A 1 84 ? 1.141 -1.371 7.991 1.00 97.94 84 LEU A C 1
ATOM 635 O O . LEU A 1 84 ? 1.515 -1.852 6.923 1.00 97.94 84 LEU A O 1
ATOM 639 N N . TYR A 1 85 ? 0.713 -0.108 8.074 1.00 97.19 85 TYR A N 1
ATOM 640 C CA . TYR A 1 85 ? 0.659 0.780 6.906 1.00 97.19 85 TYR A CA 1
ATOM 641 C C . TYR A 1 85 ? 2.041 1.110 6.333 1.00 97.19 85 TYR A C 1
ATOM 643 O O . TYR A 1 85 ? 2.173 1.282 5.122 1.00 97.19 85 TYR A O 1
ATOM 651 N N . LYS A 1 86 ? 3.078 1.182 7.174 1.00 97.50 86 LYS A N 1
ATOM 652 C CA . LYS A 1 86 ? 4.465 1.330 6.707 1.00 97.50 86 LYS A CA 1
ATOM 653 C C . LYS A 1 86 ? 4.925 0.096 5.941 1.00 97.50 86 LYS A C 1
ATOM 655 O O . LYS A 1 86 ? 5.420 0.240 4.832 1.00 97.50 86 LYS A O 1
ATOM 660 N N . GLN A 1 87 ? 4.691 -1.099 6.482 1.00 97.62 87 GLN A N 1
ATOM 661 C CA . GLN A 1 87 ? 5.032 -2.356 5.807 1.00 97.62 87 GLN A CA 1
ATOM 662 C C . GLN A 1 87 ? 4.310 -2.494 4.463 1.00 97.62 87 GLN A C 1
ATOM 664 O O . GLN A 1 87 ? 4.932 -2.836 3.459 1.00 97.62 87 GLN A O 1
ATOM 669 N N . PHE A 1 88 ? 3.017 -2.160 4.428 1.00 96.50 88 PHE A N 1
ATOM 670 C CA . PHE A 1 88 ? 2.244 -2.117 3.190 1.00 96.50 88 PHE A CA 1
ATOM 671 C C . PHE A 1 88 ? 2.849 -1.138 2.176 1.00 96.50 88 PHE A C 1
ATOM 673 O O . PHE A 1 88 ? 3.117 -1.513 1.038 1.00 96.50 88 PHE A O 1
ATOM 680 N N . ALA A 1 89 ? 3.154 0.094 2.592 1.00 93.75 89 ALA A N 1
ATOM 681 C CA . ALA A 1 89 ? 3.775 1.080 1.714 1.00 93.75 89 ALA A CA 1
ATOM 682 C C . ALA A 1 89 ? 5.156 0.647 1.197 1.00 93.75 89 ALA A C 1
ATOM 684 O O . ALA A 1 89 ? 5.474 0.875 0.030 1.00 93.75 89 ALA A O 1
ATOM 685 N N . GLU A 1 90 ? 5.984 0.036 2.045 1.00 95.69 90 GLU A N 1
ATOM 686 C CA . GLU A 1 90 ? 7.299 -0.471 1.655 1.00 95.69 90 GLU A CA 1
ATOM 687 C C . GLU A 1 90 ? 7.205 -1.573 0.603 1.00 95.69 90 GLU A C 1
ATOM 689 O O . GLU A 1 90 ? 7.973 -1.536 -0.362 1.00 95.69 90 GLU A O 1
ATOM 694 N N . ALA A 1 91 ? 6.277 -2.522 0.769 1.00 95.75 91 ALA A N 1
ATOM 695 C CA . ALA A 1 91 ? 6.022 -3.569 -0.216 1.00 95.75 91 ALA A CA 1
ATOM 696 C C . ALA A 1 91 ? 5.653 -2.942 -1.569 1.00 95.75 91 ALA A C 1
ATOM 698 O O . ALA A 1 91 ? 6.364 -3.134 -2.559 1.00 95.75 91 ALA A O 1
ATOM 699 N N . THR A 1 92 ? 4.680 -2.030 -1.566 1.00 93.94 92 THR A N 1
ATOM 700 C CA . THR A 1 92 ? 4.133 -1.456 -2.801 1.00 93.94 92 THR A CA 1
ATOM 701 C C . THR A 1 92 ? 5.135 -0.567 -3.517 1.00 93.94 92 THR A C 1
ATOM 703 O O . THR A 1 92 ? 5.270 -0.626 -4.741 1.00 93.94 92 THR A O 1
ATOM 706 N N . VAL A 1 93 ? 5.909 0.228 -2.775 1.00 91.75 93 VAL A N 1
ATOM 707 C CA . VAL A 1 93 ? 6.988 1.030 -3.361 1.00 91.75 93 VAL A CA 1
ATOM 708 C C . VAL A 1 93 ? 8.108 0.132 -3.883 1.00 91.75 93 VAL A C 1
ATOM 710 O O . VAL A 1 93 ? 8.641 0.384 -4.966 1.00 91.75 93 VAL A O 1
ATOM 713 N N . ARG A 1 94 ? 8.468 -0.940 -3.168 1.00 91.75 94 ARG A N 1
ATOM 714 C CA . ARG A 1 94 ? 9.485 -1.882 -3.645 1.00 91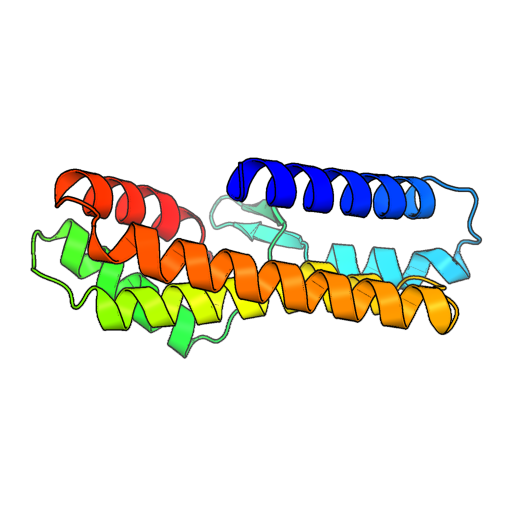.75 94 ARG A CA 1
ATOM 715 C C . ARG A 1 94 ? 9.051 -2.536 -4.954 1.00 91.75 94 ARG A C 1
ATOM 717 O O . ARG A 1 94 ? 9.839 -2.509 -5.896 1.00 91.75 94 ARG A O 1
ATOM 724 N N . HIS A 1 95 ? 7.832 -3.051 -5.042 1.00 93.19 95 HIS A N 1
ATOM 725 C CA . HIS A 1 95 ? 7.339 -3.699 -6.254 1.00 93.19 95 HIS A CA 1
ATOM 726 C C . HIS A 1 95 ? 7.252 -2.709 -7.422 1.00 93.19 95 HIS A C 1
ATOM 728 O O . HIS A 1 95 ? 7.942 -2.859 -8.433 1.00 93.19 95 HIS A O 1
ATOM 734 N N . PHE A 1 96 ? 6.490 -1.624 -7.271 1.00 89.81 96 PHE A N 1
ATOM 735 C CA . PHE A 1 96 ? 6.206 -0.718 -8.390 1.00 89.81 96 PHE A CA 1
ATOM 736 C C . PHE A 1 96 ? 7.315 0.274 -8.728 1.00 89.81 96 PHE A C 1
ATOM 738 O O . PHE A 1 96 ? 7.342 0.777 -9.850 1.00 89.81 96 PHE A O 1
ATOM 745 N N . MET A 1 97 ? 8.227 0.581 -7.803 1.00 87.56 97 MET A N 1
ATOM 746 C CA . MET A 1 97 ? 9.388 1.419 -8.109 1.00 87.56 97 MET A CA 1
ATOM 747 C C . MET A 1 97 ? 10.644 0.576 -8.275 1.00 87.56 97 MET A C 1
ATOM 749 O O . MET A 1 97 ? 11.250 0.621 -9.339 1.00 87.56 97 MET A O 1
ATOM 753 N N . ASN A 1 98 ? 11.067 -0.198 -7.274 1.00 87.38 98 ASN A N 1
ATOM 754 C CA . ASN A 1 98 ? 12.374 -0.865 -7.355 1.00 87.38 98 ASN A CA 1
ATOM 755 C C . ASN A 1 98 ? 12.375 -1.998 -8.374 1.00 87.38 98 ASN A C 1
ATOM 757 O O . ASN A 1 98 ? 13.252 -2.041 -9.237 1.00 87.38 98 ASN A O 1
ATOM 761 N N . ASP A 1 99 ? 11.414 -2.910 -8.280 1.00 89.44 99 ASP A N 1
ATOM 762 C CA . ASP A 1 99 ? 11.391 -4.084 -9.146 1.00 89.44 99 ASP A CA 1
ATOM 763 C C . ASP A 1 99 ? 11.024 -3.704 -10.577 1.00 89.44 99 ASP A C 1
ATOM 765 O O . ASP A 1 99 ? 11.684 -4.167 -11.508 1.00 89.44 99 ASP A O 1
ATOM 769 N N . PHE A 1 100 ? 10.113 -2.745 -10.761 1.00 87.19 100 PHE A N 1
ATOM 770 C CA . PHE A 1 100 ? 9.871 -2.161 -12.077 1.00 87.19 100 PHE A CA 1
ATOM 771 C C . PHE A 1 100 ? 11.121 -1.487 -12.671 1.00 87.19 100 PHE A C 1
ATOM 773 O O . PHE A 1 100 ? 11.473 -1.757 -13.820 1.00 87.19 100 PHE A O 1
ATOM 780 N N . ASN A 1 101 ? 11.852 -0.663 -11.909 1.00 83.06 101 ASN A N 1
ATOM 781 C CA . ASN A 1 101 ? 13.058 0.016 -12.405 1.00 83.06 101 ASN A CA 1
ATOM 782 C C . ASN A 1 101 ? 14.166 -0.959 -12.827 1.00 83.06 101 ASN A C 1
ATOM 784 O O . ASN A 1 101 ? 14.968 -0.623 -13.699 1.00 83.06 101 ASN A O 1
ATOM 788 N N . LYS A 1 102 ? 14.213 -2.170 -12.254 1.00 84.56 102 LYS A N 1
ATOM 789 C CA . LYS A 1 102 ? 15.140 -3.230 -12.690 1.00 84.56 102 LYS A CA 1
ATOM 790 C C . LYS A 1 102 ? 14.798 -3.790 -14.071 1.00 84.56 102 LYS A C 1
ATOM 792 O O . LYS A 1 102 ? 15.686 -4.336 -14.717 1.00 84.56 102 LYS A O 1
ATOM 797 N N . THR A 1 103 ? 13.548 -3.663 -14.518 1.00 82.19 103 THR A N 1
ATOM 798 C CA . THR A 1 103 ? 13.133 -4.086 -15.867 1.00 82.19 103 THR A CA 1
ATOM 799 C C . THR A 1 103 ? 13.580 -3.115 -16.951 1.00 82.19 103 THR A C 1
ATOM 801 O O . THR A 1 103 ? 13.641 -3.478 -18.120 1.00 82.19 103 THR A O 1
ATOM 804 N N . LEU A 1 104 ? 13.891 -1.878 -16.566 1.00 80.19 104 LEU A N 1
ATOM 805 C CA . LEU A 1 104 ? 14.297 -0.831 -17.481 1.00 80.19 104 LEU A CA 1
ATOM 806 C C . LEU A 1 104 ? 15.809 -0.885 -17.706 1.00 80.19 104 LEU A C 1
ATOM 808 O O . LEU A 1 104 ? 16.586 -1.095 -16.769 1.00 80.19 104 LEU A O 1
ATOM 812 N N . ASP A 1 105 ? 16.244 -0.591 -18.933 1.00 77.50 105 ASP A N 1
ATOM 813 C CA . ASP A 1 105 ? 17.663 -0.428 -19.269 1.00 77.50 105 ASP A CA 1
ATOM 814 C C . ASP A 1 105 ? 18.214 0.915 -18.745 1.00 77.50 105 ASP A C 1
ATOM 816 O O . ASP A 1 105 ? 18.585 1.853 -19.458 1.00 77.50 105 ASP A O 1
ATOM 820 N N . LEU A 1 106 ? 18.180 1.053 -17.423 1.00 70.62 106 LEU A N 1
ATOM 821 C CA . LEU A 1 106 ? 18.748 2.165 -16.691 1.00 70.62 106 LEU A CA 1
ATOM 822 C C . LEU A 1 106 ? 20.209 1.817 -16.422 1.00 70.62 106 LEU A C 1
ATOM 824 O O . LEU A 1 106 ? 20.518 1.071 -15.490 1.00 70.62 106 LEU A O 1
ATOM 828 N N . GLY A 1 107 ? 21.120 2.374 -17.223 1.00 74.31 107 GLY A N 1
ATOM 829 C CA . GLY A 1 107 ? 22.550 2.358 -16.904 1.00 74.31 107 GLY A CA 1
ATOM 830 C C . GLY A 1 107 ? 22.821 2.814 -15.456 1.00 74.31 107 GLY A C 1
ATOM 831 O O . GLY A 1 107 ? 21.995 3.492 -14.838 1.00 74.31 107 GLY A O 1
ATOM 832 N N . MET A 1 108 ? 23.991 2.466 -14.903 1.00 75.00 108 MET A N 1
ATOM 833 C CA . MET A 1 108 ? 24.278 2.522 -13.452 1.00 75.00 108 MET A CA 1
ATOM 834 C C . MET A 1 108 ? 23.882 3.829 -12.737 1.00 75.00 108 MET A C 1
ATOM 836 O O . MET A 1 108 ? 23.357 3.784 -11.626 1.00 75.00 108 MET A O 1
ATOM 840 N N . ILE A 1 109 ? 24.094 4.991 -13.365 1.00 69.00 109 ILE A N 1
ATOM 841 C CA . ILE A 1 109 ? 23.761 6.301 -12.775 1.00 69.00 109 ILE A CA 1
ATOM 842 C C . ILE A 1 109 ? 22.247 6.455 -12.576 1.00 69.00 109 ILE A C 1
ATOM 844 O O . ILE A 1 109 ? 21.799 6.863 -11.505 1.00 69.00 109 ILE A O 1
ATOM 848 N N . LYS A 1 110 ? 21.450 6.107 -13.593 1.00 72.06 110 LYS A N 1
ATOM 849 C CA . LYS A 1 110 ? 19.986 6.226 -13.541 1.00 72.06 110 LYS A CA 1
ATOM 850 C C . LYS A 1 110 ? 19.389 5.235 -12.547 1.00 72.06 110 LYS A C 1
ATOM 852 O O . LYS A 1 110 ? 18.478 5.600 -11.815 1.00 72.06 110 LYS A O 1
ATOM 857 N N . ARG A 1 111 ? 19.954 4.026 -12.471 1.00 77.56 111 ARG A N 1
ATOM 858 C CA . ARG A 1 111 ? 19.559 3.012 -11.485 1.00 77.56 111 ARG A CA 1
ATOM 859 C C . ARG A 1 111 ? 19.771 3.504 -10.052 1.00 77.56 111 ARG A C 1
ATOM 861 O O . ARG A 1 111 ? 18.842 3.489 -9.259 1.00 77.56 111 ARG A O 1
ATOM 868 N N . LYS A 1 112 ? 20.946 4.068 -9.755 1.00 74.44 112 LYS A N 1
ATOM 869 C CA . LYS A 1 112 ? 21.236 4.626 -8.426 1.00 74.44 112 LYS A CA 1
ATOM 870 C C . LYS A 1 112 ? 20.320 5.803 -8.066 1.00 74.44 112 LYS A C 1
ATOM 872 O O . LYS A 1 112 ? 19.909 5.930 -6.918 1.00 74.44 112 LYS A O 1
ATOM 877 N N . ALA A 1 113 ? 19.988 6.660 -9.034 1.00 70.56 113 ALA A N 1
ATOM 878 C CA . ALA A 1 113 ? 19.032 7.748 -8.822 1.00 70.56 113 ALA A CA 1
ATOM 879 C C . ALA A 1 113 ? 17.611 7.229 -8.533 1.00 70.56 113 ALA A C 1
ATOM 881 O O . ALA A 1 113 ? 16.937 7.758 -7.651 1.00 70.56 113 ALA A O 1
ATOM 882 N N . ALA A 1 114 ? 17.182 6.177 -9.235 1.00 76.00 114 ALA A N 1
ATOM 883 C CA . ALA A 1 114 ? 15.917 5.490 -8.990 1.00 76.00 114 ALA A CA 1
ATOM 884 C C . ALA A 1 114 ? 15.843 4.878 -7.578 1.00 76.00 114 ALA A C 1
ATOM 886 O O . ALA A 1 114 ? 14.847 5.087 -6.883 1.00 76.00 114 ALA A O 1
ATOM 887 N N . ASP A 1 115 ? 16.907 4.211 -7.119 1.00 80.50 115 ASP A N 1
ATOM 888 C CA . ASP A 1 115 ? 16.976 3.635 -5.767 1.00 80.50 115 ASP A CA 1
ATOM 889 C C . ASP A 1 115 ? 16.853 4.718 -4.680 1.00 80.50 115 ASP A C 1
ATOM 891 O O . ASP A 1 115 ? 16.111 4.565 -3.707 1.00 80.50 115 ASP A O 1
ATOM 895 N N . ILE A 1 116 ? 17.536 5.857 -4.866 1.00 79.88 116 ILE A N 1
ATOM 896 C CA . ILE A 1 116 ? 17.427 7.017 -3.966 1.00 79.88 116 ILE A CA 1
ATOM 897 C C . ILE A 1 116 ? 15.992 7.556 -3.951 1.00 79.88 116 ILE A C 1
ATOM 899 O O . ILE A 1 116 ? 15.467 7.888 -2.886 1.00 79.88 116 ILE A O 1
ATOM 903 N N . GLY A 1 117 ? 15.352 7.632 -5.119 1.00 79.94 117 GLY A N 1
ATOM 904 C CA . GLY A 1 117 ? 13.973 8.089 -5.247 1.00 79.94 117 GLY A CA 1
ATOM 905 C C . GLY A 1 117 ? 12.986 7.213 -4.490 1.00 79.94 117 GLY A C 1
ATOM 906 O O . GLY A 1 117 ? 12.167 7.723 -3.730 1.00 79.94 117 GLY A O 1
ATOM 907 N N . SER A 1 118 ? 13.111 5.898 -4.634 1.00 84.88 118 SER A N 1
ATOM 908 C CA . SER A 1 118 ? 12.295 4.928 -3.904 1.00 84.88 118 SER A CA 1
ATOM 909 C C . SER A 1 118 ? 12.460 5.048 -2.387 1.00 84.88 118 SER A C 1
ATOM 911 O O . SER A 1 118 ? 11.473 5.171 -1.660 1.00 84.88 118 SER A O 1
ATOM 913 N N . ALA A 1 119 ? 13.702 5.140 -1.899 1.00 85.75 119 ALA A N 1
ATOM 914 C CA . ALA A 1 119 ? 13.972 5.342 -0.476 1.00 85.75 119 ALA A CA 1
ATOM 915 C C . ALA A 1 119 ? 13.364 6.654 0.060 1.00 85.75 119 ALA A C 1
ATOM 917 O O . ALA A 1 119 ? 12.858 6.701 1.185 1.00 85.75 119 ALA A O 1
ATOM 918 N N . ALA A 1 120 ? 13.379 7.723 -0.743 1.00 84.81 120 ALA A N 1
ATOM 919 C CA . ALA A 1 120 ? 12.747 8.989 -0.384 1.00 84.81 120 ALA A CA 1
ATOM 920 C C . ALA A 1 120 ? 11.216 8.870 -0.298 1.00 84.81 120 ALA A C 1
ATOM 922 O O . ALA A 1 120 ? 10.623 9.418 0.634 1.00 84.81 120 ALA A O 1
ATOM 923 N N . VAL A 1 121 ? 10.585 8.134 -1.221 1.00 86.62 121 VAL A N 1
ATOM 924 C CA . VAL A 1 121 ? 9.138 7.870 -1.196 1.00 86.62 121 VAL A CA 1
ATOM 925 C C . VAL A 1 121 ? 8.760 7.053 0.039 1.00 86.62 121 VAL A C 1
ATOM 927 O O . VAL A 1 121 ? 7.881 7.489 0.779 1.00 86.62 121 VAL A O 1
ATOM 930 N N . ILE A 1 122 ? 9.468 5.954 0.333 1.00 90.38 12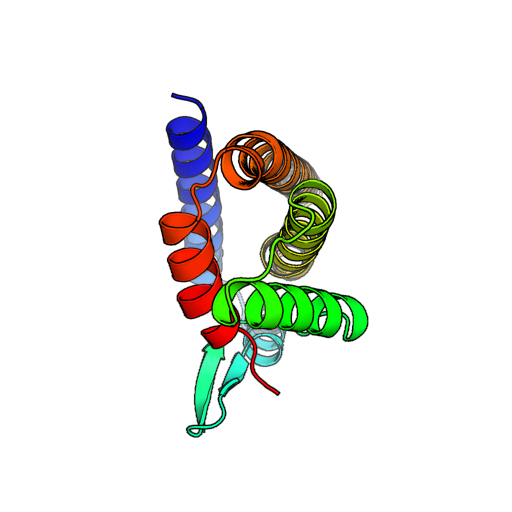2 ILE A N 1
ATOM 931 C CA . ILE A 1 122 ? 9.246 5.141 1.546 1.00 90.38 122 ILE A CA 1
ATOM 932 C C . ILE A 1 122 ? 9.294 6.022 2.796 1.00 90.38 122 ILE A C 1
ATOM 934 O O . ILE A 1 122 ? 8.353 6.060 3.591 1.00 90.38 122 ILE A O 1
ATOM 938 N N . LYS A 1 123 ? 10.357 6.823 2.937 1.00 88.31 123 LYS A N 1
ATOM 939 C CA . LYS A 1 123 ? 10.514 7.724 4.082 1.00 88.31 123 LYS A CA 1
ATOM 940 C C . LYS A 1 123 ? 9.370 8.734 4.185 1.00 88.31 123 LYS A C 1
ATOM 942 O O . LYS A 1 123 ? 8.902 9.018 5.288 1.00 88.31 123 LYS A O 1
ATOM 947 N N . ALA A 1 124 ? 8.925 9.294 3.064 1.00 87.81 124 ALA A N 1
ATOM 948 C CA . ALA A 1 124 ? 7.835 10.258 3.056 1.00 87.81 124 ALA A CA 1
ATOM 949 C C . ALA A 1 124 ? 6.503 9.618 3.472 1.00 87.81 124 ALA A C 1
ATOM 951 O O . ALA A 1 124 ? 5.773 10.212 4.268 1.00 87.81 124 ALA A O 1
ATOM 952 N N . VAL A 1 125 ? 6.221 8.396 3.012 1.00 88.69 125 VAL A N 1
ATOM 953 C CA . VAL A 1 125 ? 5.030 7.650 3.436 1.00 88.69 125 VAL A CA 1
ATOM 954 C C . VAL A 1 125 ? 5.109 7.293 4.919 1.00 88.69 125 VAL A C 1
ATOM 956 O O . VAL A 1 125 ? 4.123 7.467 5.625 1.00 88.69 125 VAL A O 1
ATOM 959 N N . HIS A 1 126 ? 6.278 6.919 5.446 1.00 93.81 126 HIS A N 1
ATOM 960 C CA . HIS A 1 126 ? 6.447 6.670 6.883 1.00 93.81 126 HIS A CA 1
ATOM 961 C C . HIS A 1 126 ? 6.152 7.910 7.726 1.00 93.81 126 HIS A C 1
ATOM 963 O O . HIS A 1 126 ? 5.483 7.821 8.756 1.00 93.81 126 HIS A O 1
ATOM 969 N N . ILE A 1 127 ? 6.639 9.077 7.296 1.00 91.12 127 ILE A N 1
ATOM 970 C CA . ILE A 1 127 ? 6.337 10.355 7.951 1.00 91.12 127 ILE A CA 1
ATOM 971 C C . ILE A 1 127 ? 4.830 10.631 7.901 1.00 91.12 127 ILE A C 1
ATOM 973 O O . ILE A 1 127 ? 4.255 11.034 8.911 1.00 91.12 127 ILE A O 1
ATOM 977 N N . ALA A 1 128 ? 4.188 10.400 6.753 1.00 91.06 128 ALA A N 1
ATOM 978 C CA . ALA A 1 128 ? 2.750 10.587 6.601 1.00 91.06 128 ALA A CA 1
ATOM 979 C C . ALA A 1 128 ? 1.956 9.637 7.510 1.00 91.06 128 ALA A C 1
ATOM 981 O O . ALA A 1 128 ? 1.107 10.109 8.259 1.00 91.06 128 ALA A O 1
ATOM 982 N N . ALA A 1 129 ? 2.277 8.341 7.527 1.00 93.44 129 ALA A N 1
ATOM 983 C CA . ALA A 1 129 ? 1.630 7.339 8.374 1.00 93.44 129 ALA A CA 1
ATOM 984 C C . ALA A 1 129 ? 1.737 7.703 9.863 1.00 93.44 129 ALA A C 1
ATOM 986 O O . ALA A 1 129 ? 0.720 7.787 10.546 1.00 93.44 129 ALA A O 1
ATOM 987 N N . ASN A 1 130 ? 2.945 8.045 10.332 1.00 94.94 130 ASN A N 1
ATOM 988 C CA . ASN A 1 130 ? 3.192 8.491 11.709 1.00 94.94 130 ASN A CA 1
ATOM 989 C C . ASN A 1 130 ? 2.413 9.754 12.095 1.00 94.94 130 ASN A C 1
ATOM 991 O O . ASN A 1 130 ? 2.147 9.981 13.272 1.00 94.94 130 ASN A O 1
ATOM 995 N N . LYS A 1 131 ? 2.094 10.613 11.124 1.00 93.44 131 LYS A N 1
ATOM 996 C CA . LYS A 1 131 ? 1.390 11.870 11.376 1.00 93.44 131 LYS A CA 1
ATOM 997 C C . LYS A 1 131 ? -0.123 11.722 11.263 1.00 93.44 131 LYS A C 1
ATOM 999 O O . LYS A 1 131 ? -0.841 12.371 12.013 1.00 93.44 131 LYS A O 1
ATOM 1004 N N . ILE A 1 132 ? -0.604 10.929 10.313 1.00 94.31 132 ILE A N 1
ATOM 1005 C CA . ILE A 1 132 ? -2.025 10.841 9.978 1.00 94.31 132 ILE A CA 1
ATOM 1006 C C . ILE A 1 132 ? -2.710 9.830 10.893 1.00 94.31 132 ILE A C 1
ATOM 1008 O O . ILE A 1 132 ? -3.611 10.214 11.630 1.00 94.31 132 ILE A O 1
ATOM 1012 N N . ILE A 1 133 ? -2.251 8.574 10.907 1.00 95.19 133 ILE A N 1
ATOM 1013 C CA . ILE A 1 133 ? -2.977 7.455 11.532 1.00 95.19 133 ILE A CA 1
ATOM 1014 C C . ILE A 1 133 ? -3.252 7.683 13.029 1.00 95.19 133 ILE A C 1
ATOM 1016 O O . ILE A 1 133 ? -4.403 7.517 13.436 1.00 95.19 133 ILE A O 1
ATOM 1020 N N . PRO A 1 134 ? -2.288 8.138 13.858 1.00 96.44 134 PRO A N 1
ATOM 1021 C CA . PRO A 1 134 ? -2.557 8.386 15.278 1.00 96.44 134 PRO A CA 1
ATOM 1022 C C . PRO A 1 134 ? -3.645 9.441 15.528 1.00 96.44 134 PRO A C 1
ATOM 1024 O O . PRO A 1 134 ? -4.380 9.356 16.515 1.00 96.44 134 PRO A O 1
ATOM 1027 N N . ASN A 1 135 ? -3.771 10.407 14.614 1.00 96.00 135 ASN A N 1
ATOM 1028 C CA . ASN A 1 135 ? -4.656 11.562 14.741 1.00 96.00 135 ASN A CA 1
ATOM 1029 C C . ASN A 1 135 ? -6.030 11.367 14.084 1.00 96.00 135 ASN A C 1
ATOM 1031 O O . ASN A 1 135 ? -6.861 12.264 14.189 1.00 96.00 135 ASN A O 1
ATOM 1035 N N . LEU A 1 136 ? -6.292 10.221 13.445 1.00 96.50 136 LEU A N 1
ATOM 1036 C CA . LEU A 1 136 ? -7.605 9.932 12.866 1.00 96.50 136 LEU A CA 1
ATOM 1037 C C . LEU A 1 136 ? -8.669 9.797 13.959 1.00 96.50 136 LEU A C 1
ATOM 1039 O O . LEU A 1 136 ? -8.468 9.111 14.967 1.00 96.50 136 LEU A O 1
ATOM 1043 N N . THR A 1 137 ? -9.817 10.423 13.746 1.00 96.69 137 THR A N 1
ATOM 1044 C CA . THR A 1 137 ? -11.033 10.228 14.541 1.00 96.69 137 THR A CA 1
ATOM 1045 C C . THR A 1 137 ? -11.630 8.834 14.307 1.00 96.69 137 THR A C 1
ATOM 1047 O O . THR A 1 137 ? -11.185 8.092 13.430 1.00 96.69 137 THR A O 1
ATOM 1050 N N . LYS A 1 138 ? -12.639 8.447 15.102 1.00 95.69 138 LYS A N 1
ATOM 1051 C CA . LYS A 1 138 ? -13.330 7.157 14.921 1.00 95.69 138 LYS A CA 1
ATOM 1052 C C . LYS A 1 138 ? -13.990 7.057 13.544 1.00 95.69 138 LYS A C 1
ATOM 1054 O O . LYS A 1 138 ? -13.809 6.049 12.871 1.00 95.69 138 LYS A O 1
ATOM 1059 N N . ASP A 1 139 ? -14.663 8.118 13.107 1.00 97.62 139 ASP A N 1
ATOM 1060 C CA . ASP A 1 139 ? -15.338 8.154 11.805 1.00 97.62 139 ASP A CA 1
ATOM 1061 C C . ASP A 1 139 ? -14.333 8.089 10.645 1.00 97.62 139 ASP A C 1
ATOM 1063 O O . ASP A 1 139 ? -14.548 7.380 9.665 1.00 97.62 139 ASP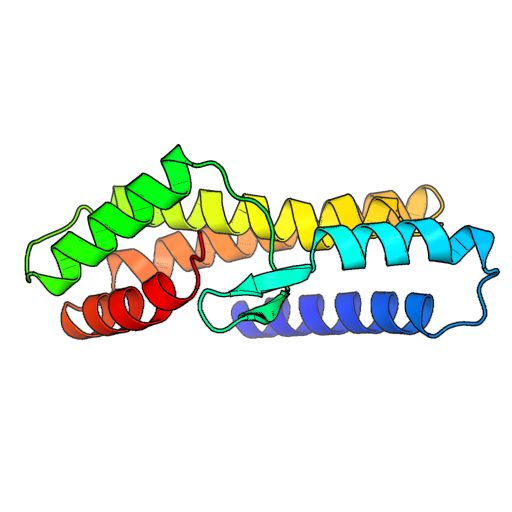 A O 1
ATOM 1067 N N . GLU A 1 140 ? -13.188 8.768 10.767 1.00 97.44 140 GLU A N 1
ATOM 1068 C CA . GLU A 1 140 ? -12.132 8.702 9.751 1.00 97.44 140 GLU A CA 1
ATOM 1069 C C . GLU A 1 140 ? -11.436 7.334 9.717 1.00 97.44 140 GLU A C 1
ATOM 1071 O O . GLU A 1 140 ? -11.086 6.855 8.638 1.00 97.44 140 GLU A O 1
ATOM 1076 N N . LEU A 1 141 ? -11.246 6.685 10.872 1.00 97.25 141 LEU A N 1
ATOM 1077 C CA . LEU A 1 141 ? -10.754 5.306 10.929 1.00 97.25 141 LEU A CA 1
ATOM 1078 C C . LEU A 1 141 ? -11.735 4.341 10.272 1.00 97.25 141 LEU A C 1
ATOM 1080 O O . LEU A 1 141 ? -11.298 3.464 9.529 1.00 97.25 141 LEU A O 1
ATOM 1084 N N . LEU A 1 142 ? -13.036 4.516 10.512 1.00 97.94 142 LEU A N 1
ATOM 1085 C CA . LEU A 1 142 ? -14.076 3.713 9.882 1.00 97.94 142 LEU A CA 1
ATOM 1086 C C . LEU A 1 142 ? -14.040 3.870 8.361 1.00 97.94 142 LEU A C 1
ATOM 1088 O O . LEU A 1 142 ? -13.915 2.871 7.660 1.00 97.94 142 LEU A O 1
ATOM 1092 N N . ALA A 1 143 ? -14.033 5.106 7.857 1.00 97.69 143 ALA A N 1
ATOM 1093 C CA . ALA A 1 143 ? -13.936 5.370 6.423 1.00 97.69 143 ALA A CA 1
ATOM 1094 C C . ALA A 1 143 ? -12.652 4.779 5.807 1.00 97.69 143 ALA A C 1
ATOM 1096 O O . ALA A 1 143 ? -12.674 4.212 4.712 1.00 97.69 143 ALA A O 1
ATOM 1097 N N . LEU A 1 144 ? -11.524 4.872 6.522 1.00 96.50 144 LEU A N 1
ATOM 1098 C CA . LEU A 1 144 ? -10.264 4.257 6.112 1.00 96.50 144 LEU A CA 1
ATOM 1099 C C . LEU A 1 144 ? -10.391 2.732 6.023 1.00 96.50 144 LEU A C 1
ATOM 1101 O O . LEU A 1 144 ? -9.965 2.168 5.016 1.00 96.50 144 LEU A O 1
ATOM 1105 N N . ALA A 1 145 ? -10.971 2.084 7.034 1.00 97.56 145 ALA A N 1
ATOM 1106 C CA . ALA A 1 145 ? -11.140 0.635 7.088 1.00 97.56 145 ALA A CA 1
ATOM 1107 C C . ALA A 1 145 ? -12.126 0.123 6.029 1.00 97.56 145 ALA A C 1
ATOM 1109 O O . ALA A 1 145 ? -11.855 -0.884 5.380 1.00 97.56 145 ALA A O 1
ATOM 1110 N N . GLU A 1 146 ? -13.246 0.816 5.824 1.00 97.19 146 GLU A N 1
ATOM 1111 C CA . GLU A 1 146 ? -14.237 0.478 4.800 1.00 97.19 146 GLU A CA 1
ATOM 1112 C C . GLU A 1 146 ? -13.638 0.541 3.402 1.00 97.19 146 GLU A C 1
ATOM 1114 O O . GLU A 1 146 ? -13.815 -0.392 2.626 1.00 97.19 146 GLU A O 1
ATOM 1119 N N . TYR A 1 147 ? -12.888 1.599 3.091 1.00 96.06 147 TYR A N 1
ATOM 1120 C CA . TYR A 1 147 ? -12.263 1.728 1.782 1.00 96.06 147 TYR A CA 1
ATOM 1121 C C . TYR A 1 147 ? -11.099 0.749 1.596 1.00 96.06 147 TYR A C 1
ATOM 1123 O O . TYR A 1 147 ? -11.075 0.003 0.619 1.00 96.06 147 TYR A O 1
ATOM 1131 N N . HIS A 1 148 ? -10.129 0.721 2.516 1.00 95.38 148 HIS A N 1
ATOM 1132 C CA . HIS A 1 148 ? -8.896 -0.042 2.300 1.00 95.38 148 HIS A CA 1
ATOM 1133 C C . HIS A 1 148 ? -9.112 -1.552 2.343 1.00 95.38 148 HIS A C 1
ATOM 1135 O O . HIS A 1 148 ? -8.411 -2.262 1.630 1.00 95.38 148 HIS A O 1
ATOM 1141 N N . ASP A 1 149 ? -10.093 -2.057 3.096 1.00 95.19 149 ASP A N 1
ATOM 1142 C CA . ASP A 1 149 ? -10.390 -3.492 3.096 1.00 95.19 149 ASP A CA 1
ATOM 1143 C C . ASP A 1 149 ? -10.830 -3.993 1.705 1.00 95.19 149 ASP A C 1
ATOM 1145 O O . ASP A 1 149 ? -10.516 -5.118 1.321 1.00 95.19 149 ASP A O 1
ATOM 1149 N N . THR A 1 150 ? -11.455 -3.130 0.891 1.00 92.31 150 THR A N 1
ATOM 1150 C CA . THR A 1 150 ? -11.850 -3.474 -0.491 1.00 92.31 150 THR A CA 1
ATOM 1151 C C . THR A 1 150 ? -10.672 -3.646 -1.449 1.00 92.31 150 THR A C 1
ATOM 1153 O O . THR A 1 150 ? -10.853 -4.180 -2.540 1.00 92.31 150 THR A O 1
ATOM 1156 N N . LEU A 1 151 ? -9.467 -3.219 -1.058 1.00 91.50 151 LEU A N 1
ATOM 1157 C CA . LEU A 1 151 ? -8.273 -3.276 -1.904 1.00 91.50 151 LEU A CA 1
ATOM 1158 C C . LEU A 1 151 ? -7.554 -4.635 -1.836 1.00 91.50 151 LEU A C 1
ATOM 1160 O O . LEU A 1 151 ? -6.647 -4.885 -2.629 1.00 91.50 151 LEU A O 1
ATOM 1164 N N . PHE A 1 152 ? -7.925 -5.511 -0.893 1.00 91.31 152 PHE A N 1
ATOM 1165 C CA . PHE A 1 152 ? -7.250 -6.791 -0.656 1.00 91.31 152 PHE A CA 1
ATOM 1166 C C . PHE A 1 152 ? -8.060 -7.974 -1.196 1.00 91.31 152 PHE A C 1
ATOM 1168 O O . PHE A 1 152 ? -8.965 -8.490 -0.526 1.00 91.31 152 PHE A O 1
ATOM 1175 N N . HIS A 1 153 ? -7.667 -8.452 -2.376 1.00 85.69 153 HIS A N 1
ATOM 1176 C CA . HIS A 1 153 ? -8.271 -9.595 -3.066 1.00 85.69 153 HIS A CA 1
ATOM 1177 C C . HIS A 1 153 ? -7.535 -10.910 -2.743 1.00 85.69 153 HIS A C 1
ATOM 1179 O O . HIS A 1 153 ? -6.348 -10.887 -2.415 1.00 85.69 153 HIS A O 1
ATOM 1185 N N . ALA A 1 154 ? -8.262 -12.032 -2.779 1.00 65.31 154 ALA A N 1
ATOM 1186 C CA . ALA A 1 154 ? -7.753 -13.382 -2.509 1.00 65.31 154 ALA A CA 1
ATOM 1187 C C . ALA A 1 154 ? -7.431 -14.137 -3.804 1.00 65.31 154 ALA A C 1
ATOM 1189 O O . ALA A 1 154 ? -8.146 -13.895 -4.803 1.00 65.31 154 ALA A O 1
#

Foldseek 3Di:
DLVVVLVVLVVVVVVVLVCLQVDDDDPVLCVLLVVLQVQQWDAFPVRDTDGHHDDDPVLLVVLLVQLVCLLVVHDDDLVVVLVSQLSVLLVGLCSPQVSSVVSHPQPPVRNVVSVVSSVVSSVSSSVVSVPPSVPDDSVRSNVVSVVVNVVDGD

Sequence (154 aa):
DTAERLAGYIKSTVAVLLKQLLGKSSNDVVQASIQFSEKSLFKDAEGQFRVGEALDASLVTSLKYNYAEIKAGNEVDKAALTELYKQFAEATVRHFMNDFNKTLDLGMIKRKAADIGSAAVIKAVHIAANKIIPNLTKDELLALAEYHDTLFHA

Radius of gyration: 17.65 Å; chains: 1; bounding box: 42×35×49 Å